Protein AF-A0A3D0TNP7-F1 (afdb_monomer)

Radius of gyration: 13.24 Å; Cα contacts (8 Å, |Δi|>4): 86; chains: 1; bounding box: 32×17×36 Å

Sequence (78 aa):
LPLVQRELDLKAGHNTAGYISGYRGSPLGGYDQQLARNKKLLDEHYVKFQPGVNEDLAATALWGTQQAELSGEGKYDG

pLDDT: mean 83.01, std 8.72, range [56.09, 94.0]

Structure (mmCIF, N/CA/C/O backbone):
data_AF-A0A3D0TNP7-F1
#
_entry.id   AF-A0A3D0TNP7-F1
#
loop_
_atom_site.group_PDB
_atom_site.id
_atom_site.type_symbol
_atom_site.label_atom_id
_atom_site.label_alt_id
_atom_site.label_comp_id
_atom_site.label_asym_id
_atom_site.label_entity_id
_atom_site.label_seq_id
_atom_site.pdbx_PDB_ins_code
_atom_sit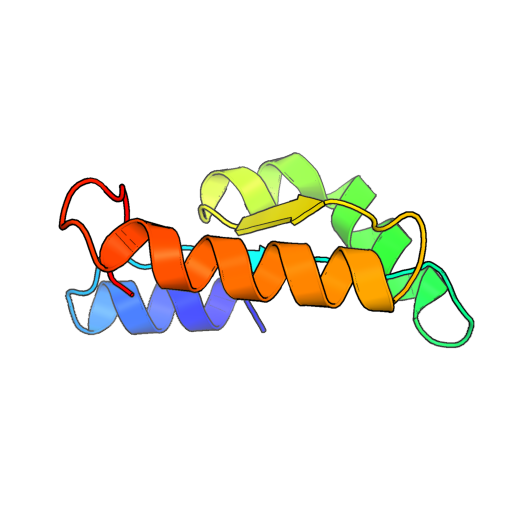e.Cartn_x
_atom_site.Cartn_y
_atom_site.Cartn_z
_atom_site.occupancy
_atom_site.B_iso_or_equiv
_atom_site.auth_seq_id
_atom_site.auth_comp_id
_atom_site.auth_asym_id
_atom_site.auth_atom_id
_atom_site.pdbx_PDB_model_num
ATOM 1 N N . LEU A 1 1 ? -7.686 -5.501 -6.173 1.00 75.62 1 LEU A N 1
ATOM 2 C CA . LEU A 1 1 ? -6.974 -6.031 -4.989 1.00 75.62 1 LEU A CA 1
ATOM 3 C C . LEU A 1 1 ? -7.007 -5.027 -3.834 1.00 75.62 1 LEU A C 1
ATOM 5 O O . LEU A 1 1 ? -7.774 -5.287 -2.921 1.00 75.62 1 LEU A O 1
ATOM 9 N N . PRO A 1 2 ? -6.335 -3.860 -3.883 1.00 84.19 2 PRO A N 1
ATOM 10 C CA . PRO A 1 2 ? -6.327 -2.915 -2.754 1.00 84.19 2 PRO A CA 1
ATOM 11 C C . PRO A 1 2 ? -7.700 -2.280 -2.465 1.00 84.19 2 PRO A C 1
ATOM 13 O O . PRO A 1 2 ? -8.094 -2.182 -1.311 1.00 84.19 2 PRO A O 1
ATOM 16 N N . LEU A 1 3 ? -8.472 -1.933 -3.503 1.00 89.12 3 LEU A N 1
ATOM 17 C CA . LEU A 1 3 ? -9.823 -1.365 -3.342 1.00 89.12 3 LEU A CA 1
ATOM 18 C C . LEU A 1 3 ? -10.789 -2.344 -2.656 1.00 89.12 3 LEU A C 1
ATOM 20 O O . LEU A 1 3 ? -11.508 -1.978 -1.735 1.00 89.12 3 LEU A O 1
ATOM 24 N N . VAL A 1 4 ? -10.752 -3.611 -3.079 1.00 91.38 4 VAL A N 1
ATOM 25 C CA . VAL A 1 4 ? -11.599 -4.676 -2.523 1.00 91.38 4 VAL A CA 1
ATOM 26 C C . VAL A 1 4 ? -11.217 -4.970 -1.074 1.00 91.38 4 VAL A C 1
ATOM 28 O O . VAL A 1 4 ? -12.103 -5.147 -0.247 1.00 91.38 4 VAL A O 1
ATOM 31 N N . GLN A 1 5 ? -9.919 -4.984 -0.748 1.00 91.06 5 GLN A N 1
ATOM 32 C CA . GLN A 1 5 ? -9.477 -5.176 0.634 1.00 91.06 5 GLN A CA 1
ATOM 33 C C . GLN A 1 5 ? -10.017 -4.069 1.542 1.00 91.06 5 GLN A C 1
ATOM 35 O O . GLN A 1 5 ? -10.616 -4.369 2.567 1.00 91.06 5 GLN A O 1
ATOM 40 N N . ARG A 1 6 ? -9.923 -2.804 1.114 1.00 90.31 6 ARG A N 1
ATOM 41 C CA . ARG A 1 6 ? -10.485 -1.674 1.862 1.00 90.31 6 ARG A CA 1
ATOM 42 C C . ARG A 1 6 ? -11.987 -1.826 2.114 1.00 90.31 6 ARG A C 1
ATOM 44 O O . ARG A 1 6 ? -12.455 -1.559 3.215 1.00 90.31 6 ARG A O 1
ATOM 51 N N . GLU A 1 7 ? -12.749 -2.248 1.108 1.00 90.94 7 GLU A N 1
ATOM 52 C CA . GLU A 1 7 ? -14.188 -2.492 1.264 1.00 90.94 7 GLU A CA 1
ATOM 53 C C . GLU A 1 7 ? -14.494 -3.617 2.260 1.00 90.94 7 GLU A C 1
ATOM 55 O O . GLU A 1 7 ? -15.472 -3.529 3.003 1.00 90.94 7 GLU A O 1
ATOM 60 N N . LEU A 1 8 ? -13.685 -4.679 2.269 1.00 93.00 8 LEU A N 1
ATOM 61 C CA . LEU A 1 8 ? -13.816 -5.773 3.230 1.00 93.00 8 LEU A CA 1
ATOM 62 C C . LEU A 1 8 ? -13.483 -5.310 4.650 1.00 93.00 8 LEU A C 1
ATOM 64 O O . LEU A 1 8 ? -14.241 -5.608 5.571 1.00 93.00 8 LEU A O 1
ATOM 68 N N . ASP A 1 9 ? -12.420 -4.528 4.811 1.00 92.38 9 ASP A N 1
ATOM 69 C CA . ASP A 1 9 ? -12.004 -3.978 6.100 1.00 92.38 9 ASP A CA 1
ATOM 70 C C . ASP A 1 9 ? -13.074 -3.040 6.671 1.00 92.38 9 ASP A C 1
ATOM 72 O O . ASP A 1 9 ? -13.471 -3.189 7.824 1.00 92.38 9 ASP A O 1
ATOM 76 N N . LEU A 1 10 ? -13.642 -2.154 5.843 1.00 91.62 10 LEU A N 1
ATOM 77 C CA . LEU A 1 10 ? -14.762 -1.294 6.239 1.00 91.62 10 LEU A CA 1
ATOM 78 C C . LEU A 1 10 ? -15.981 -2.103 6.696 1.00 91.62 10 LEU A C 1
ATOM 80 O O . LEU A 1 10 ? -16.615 -1.754 7.690 1.00 91.62 10 LEU A O 1
ATOM 84 N N . LYS A 1 11 ? -16.305 -3.200 5.999 1.00 93.75 11 LYS A N 1
ATOM 85 C CA . LYS A 1 11 ? -17.397 -4.107 6.396 1.00 93.75 11 LYS A CA 1
ATOM 86 C C . LYS A 1 11 ? -17.107 -4.831 7.711 1.00 93.75 11 LYS A C 1
ATOM 88 O O . LYS A 1 11 ? -18.045 -5.134 8.441 1.00 93.75 11 LYS A O 1
ATOM 93 N N . ALA A 1 12 ? -15.838 -5.096 8.007 1.00 94.00 12 ALA A N 1
ATOM 94 C CA . ALA A 1 12 ? -15.390 -5.655 9.277 1.00 94.00 12 ALA A CA 1
ATOM 95 C C . ALA A 1 12 ? -15.273 -4.600 10.399 1.00 94.00 12 ALA A C 1
ATOM 97 O O . ALA A 1 12 ? -15.030 -4.965 11.546 1.00 94.00 12 ALA A O 1
ATOM 98 N N . GLY A 1 13 ? -15.486 -3.313 10.095 1.00 91.69 13 GLY A N 1
ATOM 99 C CA . GLY A 1 13 ? -15.399 -2.210 11.054 1.00 91.69 13 GLY A CA 1
ATOM 100 C C . GLY A 1 13 ? -14.001 -1.603 11.205 1.00 91.69 13 GLY A C 1
ATOM 101 O O . GLY A 1 13 ? -13.803 -0.794 12.106 1.00 91.69 13 GLY A O 1
ATOM 102 N N . HIS A 1 14 ? -13.053 -1.958 10.336 1.00 90.12 14 HIS A N 1
ATOM 103 C CA . HIS A 1 14 ? -11.692 -1.426 10.337 1.00 90.12 14 HIS A CA 1
ATOM 104 C C . HIS A 1 14 ? -11.541 -0.217 9.400 1.00 90.12 14 HIS A C 1
ATOM 106 O O . HIS A 1 14 ? -11.977 -0.208 8.242 1.00 90.12 14 HIS A O 1
ATOM 112 N N . ASN A 1 15 ? -10.864 0.819 9.881 1.00 89.38 15 ASN A N 1
ATOM 113 C CA . ASN A 1 15 ? -10.489 2.008 9.135 1.00 89.38 15 ASN A CA 1
ATOM 114 C C . ASN A 1 15 ? -9.075 1.889 8.529 1.00 89.38 15 ASN A C 1
ATOM 116 O O . ASN A 1 15 ? -8.219 2.713 8.807 1.00 89.38 15 ASN A O 1
ATOM 120 N N . THR A 1 16 ? -8.815 0.878 7.703 1.00 90.88 16 THR A N 1
ATOM 121 C CA . THR A 1 16 ? -7.519 0.661 7.029 1.00 90.88 16 THR A CA 1
ATOM 122 C C . THR A 1 16 ? -7.244 1.620 5.856 1.00 90.88 16 THR A C 1
ATOM 124 O O . THR A 1 16 ? -8.142 2.271 5.324 1.00 90.88 16 THR A O 1
ATOM 127 N N . ALA A 1 17 ? -5.995 1.679 5.393 1.00 91.00 17 ALA A N 1
ATOM 128 C CA . ALA A 1 17 ? -5.603 2.340 4.147 1.00 91.00 17 ALA A CA 1
ATOM 129 C C . ALA A 1 17 ? -4.645 1.461 3.336 1.00 91.00 17 ALA A C 1
ATOM 131 O O . ALA A 1 17 ? -4.039 0.526 3.852 1.00 91.00 17 ALA A O 1
ATOM 132 N N . GLY A 1 18 ? -4.504 1.759 2.044 1.00 89.69 18 GLY A N 1
ATOM 133 C CA . GLY A 1 18 ? -3.568 1.063 1.164 1.00 89.69 18 GLY A CA 1
ATOM 134 C C . GLY A 1 18 ? -2.333 1.906 0.868 1.00 89.69 18 GLY A C 1
ATOM 135 O O . GLY A 1 18 ? -2.448 3.083 0.531 1.00 89.69 18 GLY A O 1
ATOM 136 N N . TYR A 1 19 ? -1.150 1.299 0.893 1.00 89.75 19 TYR A N 1
ATOM 137 C CA . TYR A 1 19 ? 0.069 1.917 0.374 1.00 89.75 19 TYR A CA 1
ATOM 138 C C . TYR A 1 19 ? 0.707 1.014 -0.677 1.00 89.75 19 TYR A C 1
ATOM 140 O O . TYR A 1 19 ? 0.936 -0.170 -0.445 1.00 89.75 19 TYR A O 1
ATOM 148 N N . ILE A 1 20 ? 0.970 1.573 -1.855 1.00 88.94 20 ILE A N 1
ATOM 149 C CA . ILE A 1 20 ? 1.595 0.866 -2.970 1.00 88.94 20 ILE A CA 1
ATOM 150 C C . ILE A 1 20 ? 2.885 1.599 -3.309 1.00 88.94 20 ILE A C 1
ATOM 152 O O . ILE A 1 20 ? 2.858 2.772 -3.686 1.00 88.94 20 ILE A O 1
ATOM 156 N N . SER A 1 21 ? 4.007 0.894 -3.223 1.00 86.56 21 SER A N 1
ATOM 157 C CA . SER A 1 21 ? 5.287 1.355 -3.746 1.00 86.56 21 SER A CA 1
ATOM 158 C C . SER A 1 21 ? 5.955 0.247 -4.545 1.00 86.56 21 SER A C 1
ATOM 160 O O . SER A 1 21 ? 5.699 -0.934 -4.321 1.00 86.56 21 SER A O 1
ATOM 162 N N . GLY A 1 22 ? 6.773 0.636 -5.513 1.00 80.94 22 GLY A N 1
ATOM 163 C CA . GLY A 1 22 ? 7.453 -0.287 -6.407 1.00 80.94 22 GLY A CA 1
ATOM 164 C C . GLY A 1 22 ? 8.276 0.458 -7.444 1.00 80.94 22 GLY A C 1
ATOM 165 O O . GLY A 1 22 ? 7.982 1.611 -7.776 1.00 80.94 22 GLY A O 1
ATOM 166 N N . TYR A 1 23 ? 9.324 -0.199 -7.925 1.00 76.19 23 TYR A N 1
ATOM 167 C CA . TYR A 1 23 ? 10.132 0.285 -9.033 1.00 76.19 23 TYR A CA 1
ATOM 168 C C . TYR A 1 23 ? 9.546 -0.196 -10.362 1.00 76.19 23 TYR A C 1
ATOM 170 O O . TYR A 1 23 ? 9.095 -1.337 -10.489 1.00 76.19 23 TYR A O 1
ATOM 178 N N . ARG A 1 24 ? 9.546 0.681 -11.369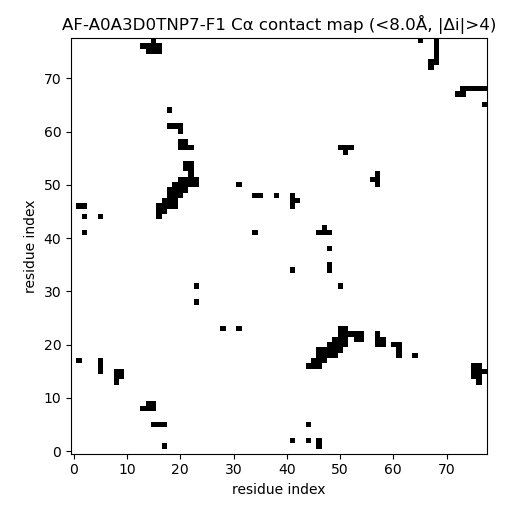 1.00 72.44 24 ARG A N 1
ATOM 179 C CA . ARG A 1 24 ? 9.010 0.360 -12.695 1.00 72.44 24 ARG A CA 1
ATOM 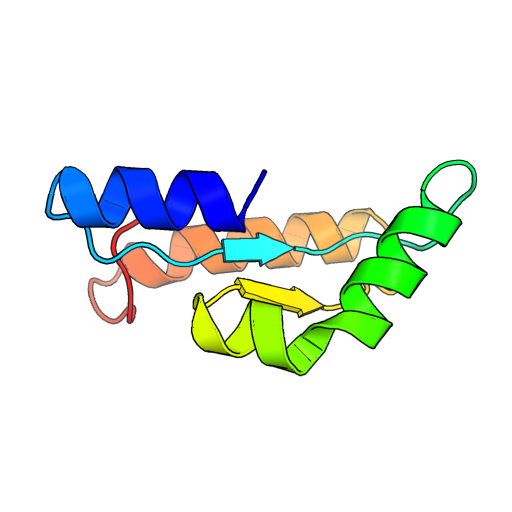180 C C . ARG A 1 24 ? 9.897 -0.664 -13.397 1.00 72.44 24 ARG A C 1
ATOM 182 O O . ARG A 1 24 ? 10.973 -0.321 -13.875 1.00 72.44 24 ARG A O 1
ATOM 189 N N . GLY A 1 25 ? 9.379 -1.876 -13.573 1.00 68.69 25 GLY A N 1
ATOM 190 C CA . GLY A 1 25 ? 10.006 -2.929 -14.371 1.00 68.69 25 GLY A CA 1
ATOM 191 C C . GLY A 1 25 ? 8.982 -3.754 -15.151 1.00 68.69 25 GLY A C 1
ATOM 192 O O . GLY A 1 25 ? 7.815 -3.854 -14.768 1.00 68.69 25 GLY A O 1
ATOM 193 N N . SER A 1 26 ? 9.398 -4.350 -16.272 1.00 56.09 26 SER A N 1
ATOM 194 C CA . SER A 1 26 ? 8.615 -5.412 -16.922 1.00 56.09 26 SER A CA 1
ATOM 195 C C . SER A 1 26 ? 8.543 -6.615 -15.973 1.00 56.09 26 SER A C 1
ATOM 197 O O . SER A 1 26 ? 9.587 -6.981 -15.432 1.00 56.09 26 SER A O 1
ATOM 199 N N . PRO A 1 27 ? 7.367 -7.230 -15.732 1.00 63.69 27 PRO A N 1
ATOM 200 C CA . PRO A 1 27 ? 6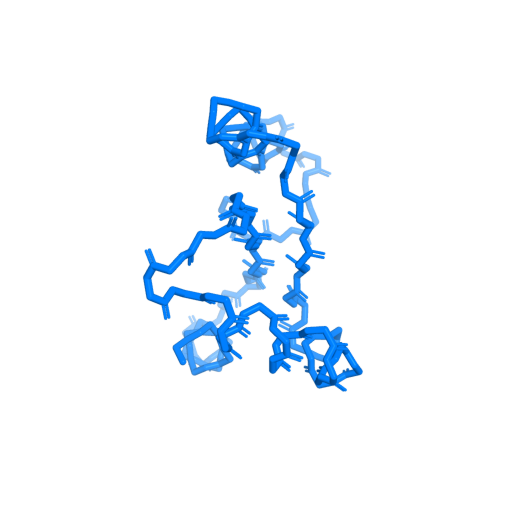.092 -7.095 -16.457 1.00 63.69 27 PRO A CA 1
ATOM 201 C C . PRO A 1 27 ? 5.075 -6.111 -15.835 1.00 63.69 27 PRO A C 1
ATOM 203 O O . PRO A 1 27 ? 3.962 -5.973 -16.340 1.00 63.69 27 PRO A O 1
ATOM 206 N N . LEU A 1 28 ? 5.423 -5.423 -14.745 1.00 73.94 28 LEU A N 1
ATOM 207 C CA . LEU A 1 28 ? 4.497 -4.605 -13.946 1.00 73.94 28 LEU A CA 1
ATOM 208 C C . LEU A 1 28 ? 4.327 -3.159 -14.443 1.00 73.94 28 LEU A C 1
ATOM 210 O O . LEU A 1 28 ? 3.455 -2.444 -13.958 1.00 73.94 28 LEU A O 1
ATOM 214 N N . GLY A 1 29 ? 5.073 -2.725 -15.462 1.00 72.62 29 GLY A N 1
ATOM 215 C CA . GLY A 1 29 ? 4.964 -1.361 -16.002 1.00 72.62 29 GLY A CA 1
ATOM 216 C C . GLY A 1 29 ? 3.553 -0.968 -16.476 1.00 72.62 29 GLY A C 1
ATOM 217 O O . GLY A 1 29 ? 3.154 0.191 -16.344 1.00 72.62 29 GLY A O 1
ATOM 218 N N . GLY A 1 30 ? 2.765 -1.929 -16.975 1.00 80.56 30 GLY A N 1
ATOM 219 C CA . GLY A 1 30 ? 1.359 -1.698 -17.320 1.00 80.56 30 GLY A CA 1
ATOM 220 C C . GLY A 1 30 ? 0.484 -1.423 -16.094 1.00 80.56 30 GLY A C 1
ATOM 221 O O . GLY A 1 30 ? -0.401 -0.572 -16.150 1.00 80.56 30 GLY A O 1
ATOM 222 N N . TYR A 1 31 ? 0.764 -2.086 -14.971 1.00 83.62 31 TYR A N 1
ATOM 223 C CA . TYR A 1 31 ? 0.043 -1.901 -13.714 1.00 83.62 31 TYR A CA 1
ATOM 224 C C . TYR A 1 31 ? 0.295 -0.508 -13.123 1.00 83.62 31 TYR A C 1
ATOM 226 O O . TYR A 1 31 ? -0.659 0.207 -12.822 1.00 83.62 31 TYR A O 1
ATOM 234 N N . ASP A 1 32 ? 1.550 -0.056 -13.090 1.00 84.25 32 ASP A N 1
ATOM 235 C CA . ASP A 1 32 ? 1.916 1.290 -12.625 1.00 84.25 32 ASP A CA 1
ATOM 236 C C . ASP A 1 32 ? 1.237 2.397 -13.432 1.00 84.25 32 ASP A C 1
ATOM 238 O O . ASP A 1 32 ? 0.830 3.430 -12.892 1.00 84.25 32 ASP A O 1
ATOM 242 N N . GLN A 1 33 ? 1.092 2.189 -14.743 1.00 84.00 33 GLN A N 1
ATOM 243 C CA . GLN A 1 33 ? 0.388 3.132 -15.599 1.00 84.00 33 GLN A CA 1
ATOM 244 C C . GLN A 1 33 ? -1.109 3.182 -15.267 1.00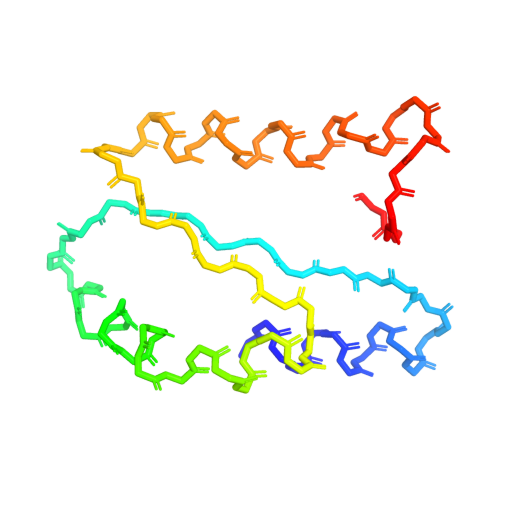 84.00 33 GLN A C 1
ATOM 246 O O . GLN A 1 33 ? -1.691 4.268 -15.269 1.00 84.00 33 GLN A O 1
ATOM 251 N N . GLN A 1 34 ? -1.730 2.044 -14.943 1.00 87.88 34 GLN A N 1
ATOM 252 C CA . GLN A 1 34 ? -3.124 2.011 -14.497 1.00 87.88 34 GLN A CA 1
ATOM 253 C C . GLN A 1 34 ? -3.301 2.665 -13.125 1.00 87.88 34 GLN A C 1
ATOM 255 O O . GLN A 1 34 ? -4.251 3.427 -12.952 1.00 87.88 34 GLN A O 1
ATOM 260 N N . LEU A 1 35 ? -2.380 2.444 -12.183 1.00 88.19 35 LEU A N 1
ATOM 261 C CA . LEU A 1 35 ? -2.402 3.104 -10.874 1.00 88.19 35 LEU A CA 1
ATOM 262 C C . LEU A 1 35 ? -2.292 4.625 -11.013 1.00 88.19 35 LEU A C 1
ATOM 264 O O . LEU A 1 35 ? -3.076 5.364 -10.423 1.00 88.19 35 LEU A O 1
ATOM 268 N N . ALA A 1 36 ? -1.372 5.101 -11.856 1.00 86.56 36 ALA A N 1
ATOM 269 C CA . ALA A 1 36 ? -1.212 6.528 -12.113 1.00 86.56 36 ALA A CA 1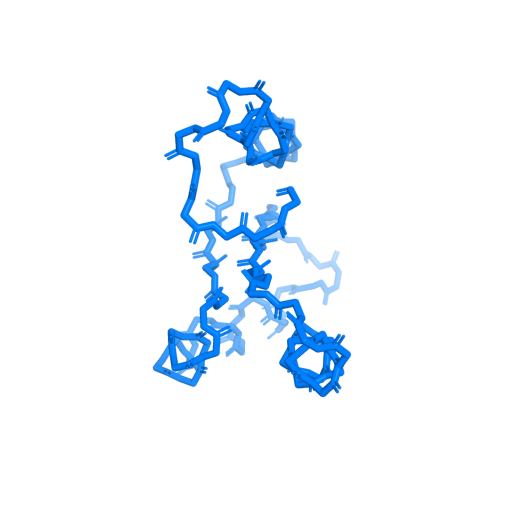
ATOM 270 C C . ALA A 1 36 ? -2.453 7.149 -12.780 1.00 86.56 36 ALA A C 1
ATOM 272 O O . ALA A 1 36 ? -2.870 8.243 -12.403 1.00 86.56 36 ALA A O 1
ATOM 273 N N . ARG A 1 37 ? -3.066 6.455 -13.751 1.00 89.81 37 ARG A N 1
ATOM 274 C CA . ARG A 1 37 ? -4.279 6.925 -14.446 1.00 89.81 37 ARG A CA 1
ATOM 275 C C . ARG A 1 37 ? -5.507 6.962 -13.539 1.00 89.81 37 ARG A C 1
ATOM 277 O O . ARG A 1 37 ? -6.323 7.866 -13.672 1.00 89.81 37 ARG A O 1
ATOM 284 N N . ASN A 1 38 ? -5.624 6.015 -12.613 1.00 91.75 38 ASN A N 1
ATOM 285 C CA . ASN A 1 38 ? -6.774 5.885 -11.718 1.00 91.75 38 ASN A CA 1
ATOM 286 C C . ASN A 1 38 ? -6.531 6.513 -10.339 1.00 91.75 38 ASN A C 1
ATOM 288 O O . ASN A 1 38 ? -7.195 6.144 -9.375 1.00 91.75 38 ASN A O 1
ATOM 292 N N . LYS A 1 39 ? -5.615 7.485 -10.234 1.00 89.25 39 LYS A N 1
ATOM 293 C CA . LYS A 1 39 ? -5.259 8.129 -8.962 1.00 89.25 39 LYS A CA 1
ATOM 294 C C . LYS A 1 39 ? -6.473 8.619 -8.165 1.00 89.25 39 LYS A C 1
ATOM 296 O O . LYS A 1 39 ? -6.534 8.378 -6.971 1.00 89.25 39 LYS A O 1
ATOM 301 N N . LYS A 1 40 ? -7.461 9.232 -8.825 1.00 90.75 40 LYS A N 1
ATOM 302 C CA . LYS A 1 40 ? -8.680 9.714 -8.157 1.00 90.75 40 LYS A CA 1
ATOM 303 C C . LYS A 1 40 ? -9.442 8.586 -7.448 1.00 90.75 40 LYS A C 1
ATOM 305 O O . LYS A 1 40 ? -9.821 8.744 -6.297 1.00 90.75 40 LYS A O 1
ATOM 310 N N . LEU A 1 41 ? -9.616 7.449 -8.122 1.00 92.12 41 LEU A N 1
ATOM 311 C CA . LEU A 1 41 ? -10.274 6.275 -7.547 1.00 92.12 41 LEU A CA 1
ATOM 312 C C . LEU A 1 41 ? -9.460 5.693 -6.382 1.00 92.12 41 LEU A C 1
ATOM 314 O O . LEU A 1 41 ? -10.023 5.253 -5.388 1.00 92.12 41 LEU A O 1
ATOM 318 N N . LEU A 1 42 ? -8.130 5.694 -6.495 1.00 91.31 42 LEU A N 1
ATOM 319 C CA . LEU A 1 42 ? -7.259 5.257 -5.406 1.00 91.31 42 LEU A CA 1
ATOM 320 C C . LEU A 1 42 ? -7.398 6.177 -4.182 1.00 91.31 42 LEU A C 1
ATOM 322 O O . LEU A 1 42 ? -7.574 5.678 -3.074 1.00 91.31 42 LEU A O 1
ATOM 326 N N . ASP A 1 43 ? -7.400 7.496 -4.386 1.00 90.44 43 ASP A N 1
ATOM 327 C CA . ASP A 1 43 ? -7.543 8.489 -3.317 1.00 90.44 43 ASP A CA 1
ATOM 328 C C . ASP A 1 43 ? -8.906 8.365 -2.600 1.00 90.44 43 ASP A C 1
ATOM 330 O O . ASP A 1 43 ? -8.954 8.430 -1.372 1.00 90.44 43 ASP A O 1
ATOM 334 N N . GLU A 1 44 ? -9.997 8.106 -3.335 1.00 91.50 44 GLU A N 1
ATOM 335 C CA . GLU A 1 44 ? -11.344 7.863 -2.776 1.00 91.50 44 GLU A CA 1
ATOM 336 C C . GLU A 1 44 ? -11.397 6.648 -1.832 1.00 91.50 44 GLU A C 1
ATOM 338 O O . GLU A 1 44 ? -12.176 6.632 -0.881 1.00 91.50 44 GLU A O 1
ATOM 343 N N . HIS A 1 45 ? -10.538 5.650 -2.054 1.00 91.94 45 HIS A N 1
ATOM 344 C CA . HIS A 1 45 ? -10.424 4.453 -1.217 1.00 91.94 45 HIS A CA 1
ATOM 345 C C . HIS A 1 45 ? -9.214 4.488 -0.270 1.00 91.94 45 HIS A C 1
ATOM 347 O O . HIS A 1 45 ? -8.841 3.452 0.282 1.00 91.94 45 HIS A O 1
ATOM 353 N N . TYR A 1 46 ? -8.593 5.653 -0.064 1.00 91.44 46 TYR A N 1
ATOM 354 C CA . TYR A 1 46 ? -7.412 5.810 0.794 1.00 91.44 46 TYR A CA 1
ATOM 355 C C . TYR A 1 46 ? -6.230 4.918 0.388 1.00 91.44 46 TYR A C 1
ATOM 357 O O . TYR A 1 46 ? -5.474 4.427 1.225 1.00 91.44 46 TYR A O 1
ATOM 365 N N . VAL A 1 47 ? -6.055 4.703 -0.915 1.00 91.88 47 VAL A N 1
ATOM 366 C CA . VAL A 1 47 ? -4.920 3.975 -1.477 1.00 91.88 47 VAL A CA 1
ATOM 367 C C . VAL A 1 47 ? -3.915 4.975 -2.036 1.00 91.88 47 VAL A C 1
ATOM 369 O O . VAL A 1 47 ? -4.179 5.663 -3.017 1.00 91.88 47 VAL A O 1
ATOM 372 N N . LYS A 1 48 ? -2.722 5.042 -1.448 1.00 90.38 48 LYS A N 1
ATOM 373 C CA . LYS A 1 48 ? -1.645 5.918 -1.914 1.00 90.38 48 LYS A CA 1
ATOM 374 C C . LYS A 1 48 ? -0.645 5.136 -2.756 1.00 90.38 48 LYS A C 1
ATOM 376 O O . LYS A 1 48 ? -0.008 4.209 -2.267 1.00 90.38 48 LYS A O 1
ATOM 381 N N . PHE A 1 49 ? -0.467 5.545 -4.010 1.00 89.88 49 PHE A N 1
ATOM 382 C CA . PHE A 1 49 ? 0.591 5.027 -4.877 1.00 89.88 49 PHE A CA 1
ATOM 383 C C . PHE A 1 49 ? 1.788 5.983 -4.906 1.00 89.88 49 PHE A C 1
ATOM 385 O O . PHE A 1 49 ? 1.656 7.139 -5.314 1.00 89.88 49 PHE A O 1
ATOM 392 N N . GLN A 1 50 ? 2.955 5.491 -4.488 1.00 87.88 50 GLN A N 1
ATOM 393 C CA . GLN A 1 50 ? 4.226 6.205 -4.513 1.00 87.88 50 GLN A CA 1
ATOM 394 C C . GLN A 1 50 ? 5.248 5.397 -5.331 1.00 87.88 50 GLN A C 1
ATOM 396 O O . GLN A 1 50 ? 5.799 4.421 -4.816 1.00 87.88 50 GLN A O 1
ATOM 401 N N . PRO A 1 51 ? 5.536 5.783 -6.587 1.00 82.94 51 PRO A N 1
ATOM 402 C CA . PRO A 1 51 ? 6.554 5.098 -7.376 1.00 82.94 51 PRO A CA 1
ATOM 403 C C . PRO A 1 51 ? 7.922 5.222 -6.689 1.00 82.94 51 PRO A C 1
ATOM 405 O O . PRO A 1 51 ? 8.317 6.312 -6.265 1.00 82.94 51 PRO A O 1
ATOM 408 N N . GLY A 1 52 ? 8.615 4.093 -6.557 1.00 80.88 52 GLY A N 1
ATOM 409 C CA . GLY A 1 52 ? 9.950 4.003 -5.976 1.00 80.88 52 GLY A CA 1
ATOM 410 C C . GLY A 1 52 ? 11.033 4.324 -7.003 1.00 80.88 52 GLY A C 1
ATOM 411 O O . GLY A 1 52 ? 10.858 4.104 -8.202 1.00 80.88 52 GLY A O 1
ATOM 412 N N . VAL A 1 53 ? 12.167 4.844 -6.527 1.00 78.75 53 VAL A N 1
ATOM 413 C CA . VAL A 1 53 ? 13.364 5.077 -7.360 1.00 78.75 53 VAL A CA 1
ATOM 414 C C . VAL A 1 53 ? 14.131 3.769 -7.602 1.00 78.75 53 VAL A C 1
ATOM 416 O O . VAL A 1 53 ? 14.798 3.641 -8.622 1.00 78.75 53 VAL A O 1
ATOM 419 N N . ASN A 1 54 ? 13.999 2.805 -6.688 1.00 81.62 54 ASN A N 1
ATOM 420 C CA . ASN A 1 54 ? 14.433 1.410 -6.783 1.00 81.62 54 ASN A CA 1
ATOM 421 C C . ASN A 1 54 ? 13.611 0.555 -5.790 1.00 81.62 54 ASN A C 1
ATOM 423 O O . ASN A 1 54 ? 12.791 1.087 -5.031 1.00 81.62 54 ASN A O 1
ATOM 427 N N . GLU A 1 55 ? 13.812 -0.758 -5.812 1.00 81.44 55 GLU A N 1
ATOM 428 C CA . GLU A 1 55 ? 13.107 -1.732 -4.977 1.00 81.44 55 GLU A CA 1
ATOM 429 C C . GLU A 1 55 ? 13.432 -1.575 -3.484 1.00 81.44 55 GLU A C 1
ATOM 431 O O . GLU A 1 55 ? 12.521 -1.630 -2.657 1.00 81.44 55 GLU A O 1
ATOM 436 N N . ASP A 1 56 ? 14.691 -1.304 -3.132 1.00 81.44 56 ASP A N 1
ATOM 437 C CA . ASP A 1 56 ? 15.130 -1.159 -1.735 1.00 81.44 56 ASP A CA 1
ATOM 438 C C . ASP A 1 56 ? 14.466 0.042 -1.038 1.00 81.44 56 ASP A C 1
ATOM 440 O O . ASP A 1 56 ? 14.021 -0.036 0.113 1.00 81.44 56 ASP A O 1
ATOM 444 N N . LEU A 1 57 ? 14.339 1.166 -1.748 1.00 79.38 57 LEU A N 1
ATOM 445 C CA . LEU A 1 57 ? 13.641 2.353 -1.256 1.00 79.38 57 LEU A CA 1
ATOM 446 C C . LEU A 1 57 ? 12.130 2.126 -1.170 1.00 79.38 57 LEU A C 1
ATOM 448 O O . LEU A 1 57 ? 11.500 2.611 -0.230 1.00 79.38 57 LEU A O 1
ATOM 452 N N . ALA A 1 58 ? 11.547 1.374 -2.108 1.00 82.94 58 ALA A N 1
ATOM 453 C CA . ALA A 1 58 ? 10.139 0.990 -2.035 1.00 82.94 58 ALA A CA 1
ATOM 454 C C . ALA A 1 58 ? 9.864 0.101 -0.808 1.00 82.94 58 ALA A C 1
ATOM 456 O O . ALA A 1 58 ? 8.896 0.336 -0.084 1.00 82.94 58 ALA A O 1
ATOM 457 N N . ALA A 1 59 ? 10.746 -0.863 -0.523 1.00 81.62 59 ALA A N 1
ATOM 458 C CA . ALA A 1 59 ? 10.659 -1.713 0.664 1.00 81.62 59 ALA A CA 1
ATOM 459 C C . ALA A 1 59 ? 10.807 -0.906 1.963 1.00 81.62 59 ALA A C 1
ATOM 461 O O . ALA A 1 59 ? 10.036 -1.091 2.904 1.00 81.62 59 ALA A O 1
ATOM 462 N N . THR A 1 60 ? 11.739 0.050 1.994 1.00 82.06 60 THR A N 1
ATOM 463 C CA . THR A 1 60 ? 11.915 0.956 3.141 1.00 82.06 60 THR A CA 1
ATOM 464 C C . THR A 1 60 ? 10.662 1.801 3.386 1.00 82.06 60 THR A C 1
ATOM 466 O O . THR A 1 60 ? 10.233 1.961 4.529 1.00 82.06 60 THR A O 1
ATOM 469 N N . ALA A 1 61 ? 10.029 2.305 2.323 1.00 83.31 61 ALA A N 1
ATOM 470 C CA . ALA A 1 61 ? 8.785 3.061 2.433 1.00 83.31 61 ALA A CA 1
ATOM 471 C C . ALA A 1 61 ? 7.631 2.207 2.987 1.00 83.31 61 ALA A C 1
ATOM 473 O O . ALA A 1 61 ? 6.898 2.676 3.855 1.00 83.31 61 ALA A O 1
ATOM 474 N N . LEU A 1 62 ? 7.503 0.949 2.542 1.00 83.88 62 LEU A N 1
ATOM 475 C CA . LEU A 1 62 ? 6.515 0.002 3.077 1.00 83.88 62 LEU A CA 1
ATOM 476 C C . LEU A 1 62 ? 6.728 -0.249 4.573 1.00 83.88 62 LEU A C 1
ATOM 478 O O . LEU A 1 62 ? 5.774 -0.207 5.351 1.00 83.88 62 LEU A O 1
ATOM 482 N N . TRP A 1 63 ? 7.978 -0.437 4.995 1.00 81.06 63 TRP A N 1
ATOM 483 C CA . TRP A 1 63 ? 8.285 -0.631 6.410 1.00 81.06 63 TRP A CA 1
ATOM 484 C C . TRP A 1 63 ? 7.918 0.599 7.2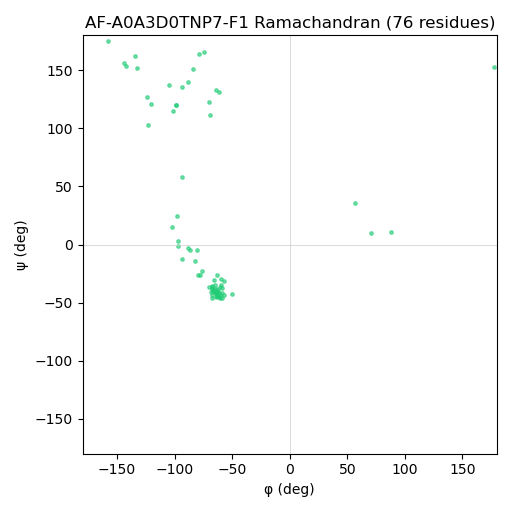51 1.00 81.06 63 TRP A C 1
ATOM 486 O O . TRP A 1 63 ? 7.321 0.464 8.319 1.00 81.06 63 TRP A O 1
ATOM 496 N N . GLY A 1 64 ? 8.186 1.803 6.735 1.00 81.19 64 GLY A N 1
ATOM 497 C CA . GLY A 1 64 ? 7.790 3.055 7.379 1.00 81.19 64 GLY A CA 1
ATOM 498 C C . GLY A 1 64 ? 6.276 3.201 7.553 1.00 81.19 64 GLY A C 1
ATOM 499 O O . GLY A 1 64 ? 5.834 3.701 8.584 1.00 81.19 64 GLY A O 1
ATOM 500 N N . THR A 1 65 ? 5.468 2.725 6.596 1.00 80.19 65 THR A N 1
ATOM 501 C CA . THR A 1 65 ? 4.001 2.787 6.729 1.00 80.19 65 THR A CA 1
ATOM 502 C C . THR A 1 65 ? 3.455 1.933 7.866 1.00 80.19 65 THR A C 1
ATOM 504 O O . THR A 1 65 ? 2.531 2.373 8.531 1.00 80.19 65 THR A O 1
ATOM 507 N N . GLN A 1 66 ? 4.069 0.781 8.145 1.00 78.56 66 GLN A N 1
ATOM 508 C CA . GLN A 1 66 ? 3.653 -0.107 9.239 1.00 78.56 66 GLN A CA 1
ATOM 509 C C . GLN A 1 66 ? 4.167 0.366 10.604 1.00 78.56 66 GLN A C 1
ATOM 511 O O . GLN A 1 66 ? 3.578 0.077 11.639 1.00 78.56 66 GLN A O 1
ATOM 516 N N . GLN A 1 67 ? 5.283 1.101 10.630 1.00 76.94 67 GLN A N 1
ATOM 517 C CA . GLN A 1 67 ? 5.777 1.701 11.869 1.00 76.94 67 GLN A CA 1
ATOM 518 C C . GLN A 1 67 ? 4.976 2.936 12.293 1.00 76.94 67 GLN A C 1
ATOM 520 O O . GLN A 1 67 ? 4.984 3.271 13.475 1.00 76.94 67 GLN A O 1
ATOM 525 N N . ALA A 1 68 ? 4.289 3.608 11.363 1.00 69.50 68 ALA A N 1
ATOM 526 C CA . ALA A 1 68 ? 3.547 4.835 11.650 1.00 69.50 68 ALA A CA 1
ATOM 527 C C . ALA A 1 68 ? 2.441 4.639 12.706 1.00 69.50 68 ALA A C 1
ATOM 529 O O . ALA A 1 68 ? 2.233 5.526 13.532 1.00 69.50 68 ALA A O 1
ATOM 530 N N . GLU A 1 69 ? 1.790 3.473 12.732 1.00 66.69 69 GLU A N 1
ATOM 531 C CA . GLU A 1 69 ? 0.761 3.149 13.729 1.00 66.69 69 GLU A CA 1
ATOM 532 C C . GLU A 1 69 ? 1.332 2.648 15.068 1.00 66.69 69 GLU A C 1
ATOM 534 O O . GLU A 1 69 ? 0.627 2.659 16.076 1.00 66.69 69 GLU A O 1
ATOM 539 N N . LEU A 1 70 ? 2.617 2.266 15.149 1.00 65.81 70 LEU A N 1
ATOM 540 C CA . LEU A 1 70 ? 3.212 1.741 16.395 1.00 65.81 70 LEU A CA 1
ATOM 541 C C . LEU A 1 70 ? 3.225 2.770 17.534 1.00 65.81 70 LEU A C 1
ATOM 543 O O . LEU A 1 70 ? 3.207 2.394 18.705 1.00 65.81 70 LEU A O 1
ATOM 547 N N . SER A 1 71 ? 3.248 4.058 17.193 1.00 65.25 71 SER A N 1
ATOM 548 C CA . SER A 1 71 ? 3.181 5.164 18.155 1.00 65.25 71 SER A CA 1
ATOM 549 C C . SER A 1 71 ? 1.742 5.593 18.482 1.00 65.25 71 SER A C 1
ATOM 551 O O . SER A 1 71 ? 1.557 6.489 19.301 1.00 65.25 71 SER A O 1
ATOM 553 N N . GLY A 1 72 ? 0.724 4.988 17.851 1.00 64.19 72 GLY A N 1
ATOM 554 C CA . GLY A 1 72 ? -0.694 5.333 18.029 1.00 64.19 72 GLY A CA 1
ATOM 555 C C . GLY A 1 72 ? -1.117 6.683 17.435 1.00 64.19 72 GLY A C 1
ATOM 556 O O . GLY A 1 72 ? -2.215 7.156 17.714 1.00 64.19 72 GLY A O 1
ATOM 557 N N . GLU A 1 73 ? -0.252 7.324 16.646 1.00 69.06 73 GLU A N 1
ATOM 558 C CA . GLU A 1 73 ? -0.520 8.612 15.982 1.00 69.06 73 GLU A CA 1
ATOM 559 C C . GL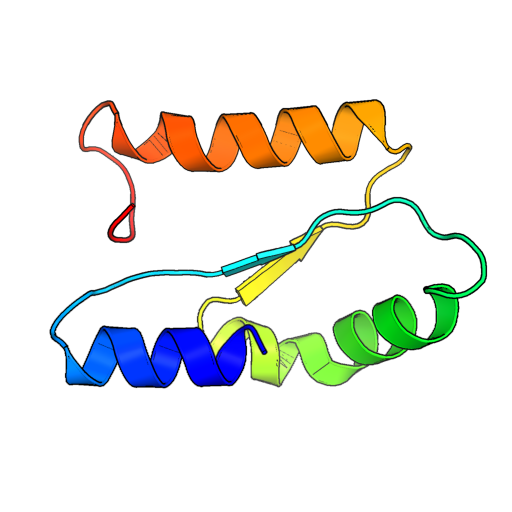U A 1 73 ? -0.981 8.462 14.533 1.00 69.06 73 GLU A C 1
ATOM 561 O O . GLU A 1 73 ? -1.187 9.455 13.821 1.00 69.06 73 GLU A O 1
ATOM 566 N N . GLY A 1 74 ? -1.059 7.232 14.050 1.00 71.81 74 GLY A N 1
ATOM 567 C CA . GLY A 1 74 ? -1.360 7.024 12.665 1.00 71.81 74 GLY A CA 1
ATOM 568 C C . GLY A 1 74 ? -2.861 7.174 12.371 1.00 71.81 74 GLY A C 1
ATOM 569 O O . GLY A 1 74 ? -3.715 7.361 13.242 1.00 71.81 74 GLY A O 1
ATOM 570 N N . LYS A 1 75 ? -3.156 7.319 11.079 1.00 77.94 75 LYS A N 1
ATOM 571 C CA . LYS A 1 75 ? -4.458 7.805 10.591 1.00 77.94 75 LYS A CA 1
ATOM 572 C C . LYS A 1 75 ? -5.432 6.671 10.279 1.00 77.94 75 LYS A C 1
ATOM 574 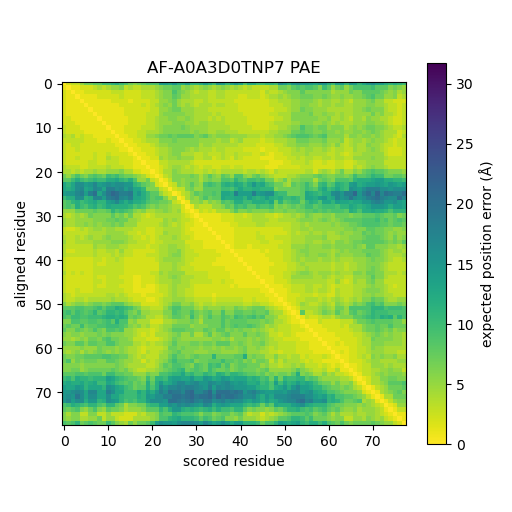O O . LYS A 1 75 ? -6.604 6.963 10.027 1.00 77.94 75 LYS A O 1
ATOM 579 N N . TYR A 1 76 ? -4.953 5.431 10.229 1.00 82.81 76 TYR A N 1
ATOM 580 C CA . TYR A 1 76 ? -5.697 4.270 9.751 1.00 82.81 76 TYR A CA 1
ATOM 581 C C . TYR A 1 76 ? -5.335 3.036 10.577 1.00 82.81 76 TYR A C 1
ATOM 583 O O . TYR A 1 76 ? -4.266 2.961 11.145 1.00 82.81 76 TYR A O 1
ATOM 591 N N . ASP A 1 77 ? -6.197 2.034 10.639 1.00 77.88 77 ASP A N 1
ATOM 592 C CA . ASP A 1 77 ? -5.867 0.821 11.384 1.00 77.88 77 ASP A CA 1
ATOM 593 C C . ASP A 1 77 ? -4.768 0.025 10.647 1.00 77.88 77 ASP A C 1
ATOM 595 O O . ASP A 1 77 ? -4.986 -0.385 9.500 1.00 77.88 77 ASP A O 1
ATOM 599 N N . GLY A 1 78 ? -3.637 -0.239 11.319 1.00 70.00 78 GLY A N 1
ATOM 600 C CA . GLY A 1 78 ? -2.608 -1.205 10.889 1.00 70.00 78 GLY A CA 1
ATOM 601 C C . GLY A 1 78 ? -1.224 -0.655 10.559 1.00 70.00 78 GLY A C 1
ATOM 602 O O . GLY A 1 78 ? -1.124 0.353 9.832 1.00 70.00 78 GLY A O 1
#

Foldseek 3Di:
DQLVVLVVCVVVVWFAAAEDEAEQDPPCVVVVVVCVVCVVVNVVSRHDYDYDPHHVRRVVVVVVVVVQCVVVPDDTDD

Nearest PDB structures (foldseek):
  4fr2-assembly1_A-2  TM=3.584E-01  e=9.264E+00  Oenococcus oeni ATCC BAA-1163

Solvent-accessible surface area (backbone atoms only — not comparable to full-atom values): 4489 Å² total; per-residue (Å²): 108,68,67,58,51,44,55,51,34,47,74,72,72,42,57,51,63,40,81,45,56,39,43,86,41,89,88,50,46,65,55,55,51,50,53,64,73,41,42,68,65,29,55,76,56,46,32,48,78,48,81,26,97,36,57,69,58,17,52,52,51,54,54,50,55,53,52,45,34,74,77,70,75,45,94,38,59,93

Secondary structure (DSSP, 8-state):
-HHHHHHHHHHTT----EEEEE---TTTHHHHHHHHHTHHHHHHTTEEEEE-SSHHHHHHHHHHHHHTTTTT--SS--

Mean predicted aligned error: 5.73 Å